Protein AF-A0ABD0RXR5-F1 (afdb_monomer)

Solvent-accessible surface area (backbone atoms only — not comparable to full-atom values): 8181 Å² total; per-residue (Å²): 114,99,84,71,76,82,79,81,81,79,78,85,78,82,71,80,80,74,80,82,68,85,83,72,80,73,86,73,72,81,65,56,74,66,66,69,58,51,72,80,63,33,71,62,70,72,47,70,26,48,67,46,76,76,80,60,73,46,78,40,26,44,27,31,57,94,66,75,22,88,47,79,78,81,54,70,34,78,79,40,55,54,85,63,57,37,78,45,88,87,46,44,18,77,82,81,64,46,51,68,52,97,85,71,57,62,72,43,66,41,92,86,79,51,51,35,32,35,71,85,72,61,125

Secondary structure (DSSP, 8-state):
-TT--PPPPPP------------PPP------HHHHHSPPPB--S-SHHHHSPP-SSSHHHHHSGGGT----S-PPPGGG--SS-B--TT---TTT-----TTS---EE-TTT--EE-GGG--

Sequence (123 aa):
PPWYQPPPPPPPVIRPKLATTPIIPRPVKPASNMSVLRRRRVRCKRCEACLRTECGDCNFCRDMKKFGGPGKLKQTCVLRQCLAPGLPLSAVCEICGEGNQDTGEELMECSNCAQITHPSCLK

Foldseek 3Di:
DVPDDDDDDDDDDPDDDDPDDPPDDDPDDPDPPLVVLADDFAAPCPDPLNPDDAPCPDPQNCQDVVSVHVVPVVDGHPSNDHPDTHDDQCDAAPQPRHGPDPPPQHWDADSPRRHIHGPVSPD

Nearest PDB structures (foldseek):
  4bbq-assembly1_A  TM=9.563E-01  e=7.265E-11  Homo sapiens
  6asb-assembly1_C  TM=9.240E-01  e=2.346E-11  Homo sapiens
  4bbq-assembly2_B  TM=8.640E-01  e=2.195E-11  Homo sapiens
  6asb-assembly4_L  TM=9.065E-01  e=2.507E-11  Homo sapiens
  4o64-assembly2_B  TM=8.947E-01  e=8.298E-11  Homo sapiens

pLDDT: mean 85.65, std 13.68, range [49.81, 98.62]

Radius of gyration: 23.28 Å; Cα contacts (8 Å, |Δi|>4): 137; chains: 1; bounding box: 39×57×62 Å

Organism: Cirrhinus mrigala (NCBI:txid683832)

Structure (mmCIF, N/CA/C/O backbone):
data_AF-A0ABD0RXR5-F1
#
_entry.id   AF-A0ABD0RXR5-F1
#
loop_
_atom_site.group_PDB
_atom_site.id
_atom_site.type_symbol
_atom_site.label_atom_id
_atom_site.label_alt_id
_atom_site.label_comp_id
_atom_site.label_asym_id
_atom_site.label_entity_id
_atom_site.label_seq_id
_atom_site.pdbx_PDB_ins_code
_atom_site.Cartn_x
_atom_site.Cartn_y
_atom_site.Cartn_z
_atom_site.occupancy
_atom_site.B_iso_or_equiv
_atom_site.auth_seq_id
_atom_site.auth_comp_id
_atom_site.auth_asym_id
_atom_site.auth_atom_id
_atom_site.pdbx_PDB_model_num
ATOM 1 N N . PRO A 1 1 ? 18.362 31.319 23.756 1.00 69.3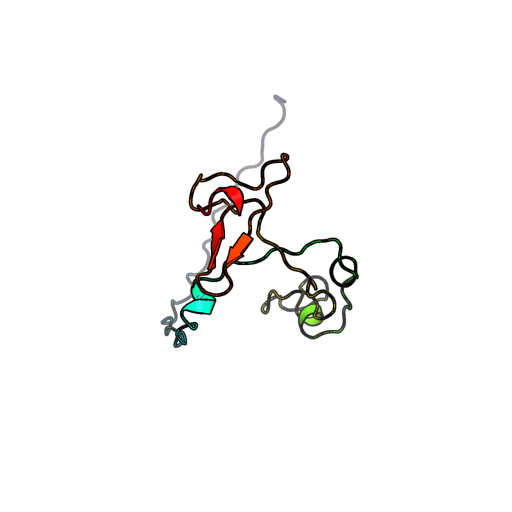1 1 PRO A N 1
ATOM 2 C CA . PRO A 1 1 ? 18.603 32.636 24.394 1.00 69.31 1 PRO A CA 1
ATOM 3 C C . PRO A 1 1 ? 19.298 32.455 25.749 1.00 69.31 1 PRO A C 1
ATOM 5 O O . PRO A 1 1 ? 19.046 31.432 26.378 1.00 69.31 1 PRO A O 1
ATOM 8 N N . PRO A 1 2 ? 20.134 33.399 26.209 1.00 72.19 2 PRO A N 1
ATOM 9 C CA . PRO A 1 2 ? 20.896 33.258 27.459 1.00 72.19 2 PRO A CA 1
ATOM 10 C C . PRO A 1 2 ? 20.024 33.204 28.729 1.00 72.19 2 PRO A C 1
ATOM 12 O O . PRO A 1 2 ? 20.518 32.870 29.796 1.00 72.19 2 PRO A O 1
ATOM 15 N N . TRP A 1 3 ? 18.724 33.488 28.612 1.00 82.88 3 TRP A N 1
ATOM 16 C CA . TRP A 1 3 ? 17.736 33.411 29.693 1.00 82.88 3 TRP A CA 1
ATOM 17 C C . TRP A 1 3 ? 17.035 32.050 29.817 1.00 82.88 3 TRP A C 1
ATOM 19 O O . TRP A 1 3 ? 16.248 31.849 30.738 1.00 82.88 3 TRP A O 1
ATOM 29 N N . TYR A 1 4 ? 17.270 31.116 28.892 1.00 81.94 4 TYR A N 1
ATOM 30 C CA . TYR A 1 4 ? 16.632 29.805 28.955 1.00 81.94 4 TYR A CA 1
ATOM 31 C C . TYR A 1 4 ? 17.491 28.835 29.765 1.00 81.94 4 TYR A C 1
ATOM 33 O O . TYR A 1 4 ? 18.506 28.340 29.274 1.00 81.94 4 TYR A O 1
ATOM 41 N N . GLN A 1 5 ? 17.060 28.546 30.991 1.00 82.62 5 GLN A N 1
ATOM 42 C CA . GLN A 1 5 ? 17.546 27.404 31.759 1.00 82.62 5 GLN A CA 1
ATOM 43 C C . GLN A 1 5 ? 16.502 26.281 31.687 1.00 82.62 5 GLN A C 1
ATOM 45 O O . GLN A 1 5 ? 15.381 26.466 32.167 1.00 82.62 5 GLN A O 1
ATOM 50 N N . PRO A 1 6 ? 16.822 25.130 31.069 1.00 83.06 6 PRO A N 1
ATOM 51 C CA . PRO A 1 6 ? 15.919 23.990 31.071 1.00 83.06 6 PRO A CA 1
ATOM 52 C C . PRO A 1 6 ? 15.762 23.428 32.495 1.00 83.06 6 PRO A C 1
ATOM 54 O O . PRO A 1 6 ? 16.724 23.441 33.269 1.00 83.06 6 PRO A O 1
ATOM 57 N N . PRO A 1 7 ? 14.569 22.922 32.854 1.00 83.88 7 PRO A N 1
ATOM 58 C CA . PRO A 1 7 ? 14.343 22.309 34.157 1.00 83.88 7 PRO A CA 1
ATOM 59 C C . PRO A 1 7 ? 15.189 21.035 34.329 1.00 83.88 7 PRO A C 1
ATOM 61 O O . PRO A 1 7 ? 15.503 20.364 33.339 1.00 83.88 7 PRO A O 1
ATOM 64 N N . PRO A 1 8 ? 15.548 20.676 35.576 1.00 84.06 8 PRO A N 1
ATOM 65 C CA . PRO A 1 8 ? 16.300 19.460 35.847 1.00 84.06 8 PRO A CA 1
ATOM 66 C C . PRO A 1 8 ? 15.503 18.216 35.417 1.00 84.06 8 PRO A C 1
ATOM 68 O O . PRO A 1 8 ? 14.272 18.201 35.524 1.00 84.06 8 PRO A O 1
ATOM 71 N N . PRO A 1 9 ? 16.183 17.163 34.930 1.00 81.94 9 PRO A N 1
ATOM 72 C CA . PRO A 1 9 ? 15.519 15.929 34.540 1.00 81.94 9 PRO A CA 1
ATOM 73 C C . PRO A 1 9 ? 14.832 15.278 35.753 1.00 81.94 9 PRO A C 1
ATOM 75 O O . PRO A 1 9 ? 15.361 15.340 36.867 1.00 81.94 9 PRO A O 1
ATOM 78 N N . PRO A 1 10 ? 13.666 14.636 35.560 1.00 82.94 10 PRO A N 1
ATOM 79 C CA . PRO A 1 10 ? 13.000 13.914 36.633 1.00 82.94 10 PRO A CA 1
ATOM 80 C C . PRO A 1 10 ? 13.861 12.736 37.124 1.00 82.94 10 PRO A C 1
ATOM 82 O O . PRO A 1 10 ? 14.640 12.173 36.345 1.00 82.94 10 PRO A O 1
ATOM 85 N N . PRO A 1 11 ? 13.715 12.329 38.398 1.00 82.75 1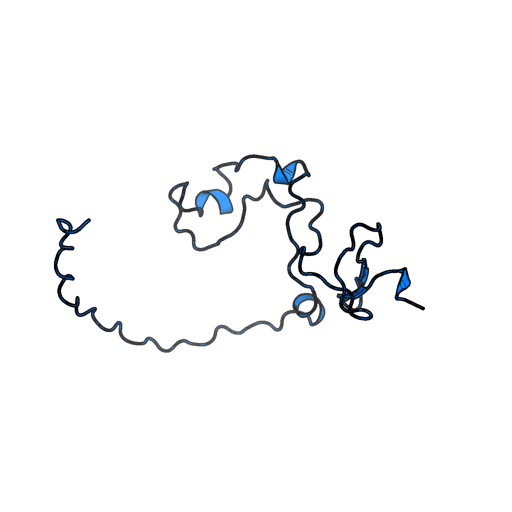1 PRO A N 1
ATOM 86 C CA . PRO A 1 11 ? 14.433 11.184 38.940 1.00 82.75 11 PRO A CA 1
ATOM 87 C C . PRO A 1 11 ? 14.092 9.900 38.165 1.00 82.75 11 PRO A C 1
ATOM 89 O O . PRO A 1 11 ? 12.968 9.750 37.671 1.00 82.75 11 PRO A O 1
ATOM 92 N N . PRO A 1 12 ? 15.036 8.947 38.061 1.00 77.56 12 PRO A N 1
ATOM 93 C CA . PRO A 1 12 ? 14.804 7.694 37.361 1.00 77.56 12 PRO A CA 1
ATOM 94 C C . PRO A 1 12 ? 13.701 6.900 38.065 1.00 77.56 12 PRO A C 1
ATOM 96 O O . PRO A 1 12 ? 13.842 6.464 39.206 1.00 77.56 12 PRO A O 1
ATOM 99 N N . VAL A 1 13 ? 12.587 6.696 37.365 1.00 77.56 13 VAL A N 1
ATOM 100 C CA . VAL A 1 13 ? 11.497 5.844 37.840 1.00 77.56 13 VAL A CA 1
ATOM 101 C C . VAL A 1 13 ? 11.979 4.395 37.788 1.00 77.56 13 VAL A C 1
ATOM 103 O O . VAL A 1 13 ? 12.195 3.843 36.705 1.00 77.56 13 VAL A O 1
ATOM 106 N N . ILE A 1 14 ? 12.169 3.767 38.950 1.00 72.69 14 ILE A N 1
ATOM 107 C CA . ILE A 1 14 ? 12.520 2.346 39.040 1.00 72.69 14 ILE A CA 1
ATOM 108 C C . ILE A 1 14 ? 11.289 1.547 38.609 1.00 72.69 14 ILE A C 1
ATOM 110 O O . ILE A 1 14 ? 10.353 1.330 39.376 1.00 72.69 14 ILE A O 1
ATOM 114 N N . ARG A 1 15 ? 11.264 1.147 37.337 1.00 76.94 15 ARG A N 1
ATOM 115 C CA . ARG A 1 15 ? 10.194 0.320 36.786 1.00 76.94 15 ARG A CA 1
ATOM 116 C C . ARG A 1 15 ? 10.330 -1.103 37.343 1.00 76.94 15 ARG A C 1
ATOM 118 O O . ARG A 1 15 ? 11.396 -1.698 37.174 1.00 76.94 15 ARG A O 1
ATOM 125 N N . PRO A 1 16 ? 9.282 -1.682 37.957 1.00 72.69 16 PRO A N 1
ATOM 126 C CA . PRO A 1 16 ? 9.308 -3.072 38.392 1.00 72.69 16 PRO A CA 1
ATOM 127 C C . PRO A 1 16 ? 9.649 -3.990 37.216 1.00 72.69 16 PRO A C 1
ATOM 129 O O . PRO A 1 16 ? 9.033 -3.907 36.148 1.00 72.69 16 PRO A O 1
ATOM 132 N N . LYS A 1 17 ? 10.650 -4.855 37.401 1.00 66.06 17 LYS A N 1
ATOM 133 C CA . LYS A 1 17 ? 11.009 -5.898 36.436 1.00 66.06 17 LYS A CA 1
ATOM 134 C C . LYS A 1 17 ? 9.832 -6.875 36.366 1.00 66.06 17 LYS A C 1
ATOM 136 O O . LYS A 1 17 ? 9.591 -7.608 37.320 1.00 66.06 17 LYS A O 1
ATOM 141 N N . LEU A 1 18 ? 9.079 -6.858 35.263 1.00 72.06 18 LEU A N 1
ATOM 142 C CA . LEU A 1 18 ? 8.088 -7.903 35.000 1.00 72.06 18 LEU A CA 1
ATOM 143 C C . LEU A 1 18 ? 8.823 -9.245 34.973 1.00 72.06 18 LEU A C 1
ATOM 145 O O . LEU A 1 18 ? 9.820 -9.384 34.262 1.00 72.06 18 LEU A O 1
ATOM 149 N N . ALA A 1 19 ? 8.335 -10.205 35.756 1.00 71.00 19 ALA A N 1
ATOM 150 C CA . ALA A 1 19 ? 8.833 -11.570 35.740 1.00 71.00 19 ALA A CA 1
ATOM 151 C C . ALA A 1 19 ? 8.790 -12.110 34.304 1.00 71.00 19 ALA A C 1
ATOM 153 O O . ALA A 1 19 ? 7.744 -12.086 33.650 1.00 71.00 19 ALA A O 1
ATOM 154 N N . THR A 1 20 ? 9.944 -12.558 33.812 1.00 66.25 20 THR A N 1
ATOM 155 C CA . THR A 1 20 ? 10.088 -13.200 32.507 1.00 66.25 20 THR A CA 1
ATOM 156 C C . THR A 1 20 ? 9.280 -14.489 32.514 1.00 66.25 20 THR A C 1
ATOM 158 O O . THR A 1 20 ? 9.716 -15.503 33.055 1.00 66.25 20 THR A O 1
ATOM 161 N N . THR A 1 21 ? 8.087 -14.460 31.927 1.00 73.38 21 THR A N 1
ATOM 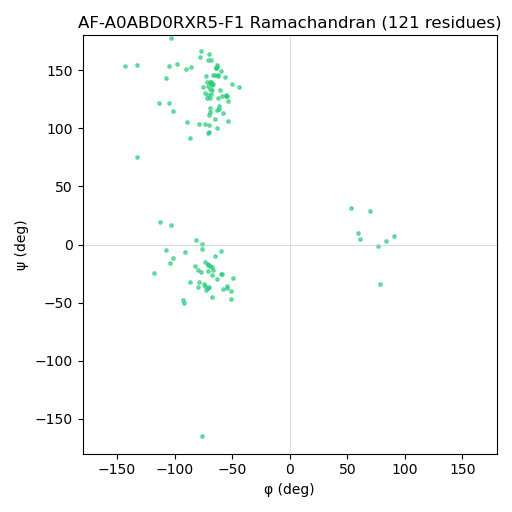162 C CA . THR A 1 21 ? 7.392 -15.691 31.569 1.00 73.38 21 THR A CA 1
ATOM 163 C C . THR A 1 21 ? 8.196 -16.391 30.468 1.00 73.38 21 THR A C 1
ATOM 165 O O . THR A 1 21 ? 8.711 -15.720 29.567 1.00 73.38 21 THR A O 1
ATOM 168 N N . PRO A 1 22 ? 8.354 -17.725 30.516 1.00 69.50 22 PRO A N 1
ATOM 169 C CA . PRO A 1 22 ? 9.025 -18.451 29.449 1.00 69.50 22 PRO A CA 1
ATOM 170 C C . PRO A 1 22 ? 8.233 -18.259 28.151 1.00 69.50 22 PRO A C 1
ATOM 172 O O . PRO A 1 22 ? 7.068 -18.647 28.044 1.00 69.50 22 PRO A O 1
ATOM 175 N N . ILE A 1 23 ? 8.864 -17.614 27.169 1.00 66.00 23 ILE A N 1
ATOM 176 C CA . ILE A 1 23 ? 8.309 -17.436 25.828 1.00 66.00 23 ILE A CA 1
ATOM 177 C C . ILE A 1 23 ? 8.349 -18.807 25.154 1.00 66.00 23 ILE A C 1
ATOM 179 O O . ILE A 1 23 ? 9.377 -19.210 24.618 1.00 66.00 23 ILE A O 1
ATOM 183 N N . ILE A 1 24 ? 7.235 -19.535 25.198 1.00 71.19 24 ILE A N 1
ATOM 184 C CA . ILE A 1 24 ? 7.053 -20.748 24.400 1.00 71.19 24 ILE A CA 1
ATOM 185 C C . ILE A 1 24 ? 6.946 -20.297 22.934 1.00 71.19 24 ILE A C 1
ATOM 187 O O . ILE A 1 24 ? 6.012 -19.556 22.602 1.00 71.19 24 ILE A O 1
ATOM 191 N N . PRO A 1 25 ? 7.872 -20.694 22.040 1.00 61.59 25 PRO A N 1
ATOM 192 C CA . PRO A 1 25 ? 7.773 -20.355 20.631 1.00 61.59 25 PRO A CA 1
ATOM 193 C C . PRO A 1 25 ? 6.494 -20.969 20.071 1.00 61.59 25 PRO A C 1
ATOM 195 O O . PRO A 1 25 ? 6.296 -22.184 20.100 1.00 61.59 25 PRO A O 1
ATOM 198 N N . ARG A 1 26 ? 5.595 -20.122 19.568 1.00 61.41 26 ARG A N 1
ATOM 199 C CA . ARG A 1 26 ? 4.423 -20.594 18.833 1.00 61.41 26 ARG A CA 1
ATOM 200 C C . ARG A 1 26 ? 4.926 -21.375 17.613 1.00 61.41 26 ARG A C 1
ATOM 202 O O . ARG A 1 26 ? 5.791 -20.841 16.919 1.00 61.41 26 ARG A O 1
ATOM 209 N N . PRO A 1 27 ? 4.393 -22.574 17.312 1.00 57.84 27 PRO A N 1
ATOM 210 C CA . PRO A 1 27 ? 4.754 -23.307 16.106 1.00 57.84 27 PRO A CA 1
ATOM 211 C C . PRO A 1 27 ? 4.550 -22.413 14.880 1.00 57.84 27 PRO A C 1
ATOM 213 O O . PRO A 1 27 ? 3.419 -22.092 14.499 1.00 57.84 27 PRO A O 1
ATOM 216 N N . VAL A 1 28 ? 5.656 -21.948 14.301 1.00 61.47 28 VAL A N 1
ATOM 217 C CA . VAL A 1 28 ? 5.645 -21.226 13.036 1.00 61.47 28 VAL A CA 1
ATOM 218 C C . VAL A 1 28 ? 5.378 -22.269 11.964 1.00 61.47 28 VAL A C 1
ATOM 220 O O . VAL A 1 28 ? 6.233 -23.084 11.635 1.00 61.47 28 VAL A O 1
ATOM 223 N N . LYS A 1 29 ? 4.142 -22.306 11.460 1.00 53.47 29 LYS A N 1
ATOM 224 C CA . LYS A 1 29 ? 3.845 -23.075 10.250 1.00 53.47 29 LYS A CA 1
ATOM 225 C C . LYS A 1 29 ? 4.822 -22.587 9.176 1.00 53.47 29 LYS A C 1
ATOM 227 O O . LYS A 1 29 ? 4.890 -21.366 8.996 1.00 53.47 29 LYS A O 1
ATOM 232 N N . PRO A 1 30 ? 5.575 -23.469 8.497 1.00 49.81 30 PRO A N 1
ATOM 233 C CA . PRO A 1 30 ? 6.427 -23.042 7.403 1.00 49.81 30 PRO A CA 1
ATOM 234 C C . PRO A 1 30 ? 5.522 -22.358 6.383 1.00 49.81 30 PRO A C 1
ATOM 236 O O . PRO A 1 30 ? 4.607 -22.962 5.821 1.00 49.81 30 PRO A O 1
ATOM 239 N N . ALA A 1 31 ? 5.714 -21.051 6.232 1.00 56.06 31 ALA A N 1
ATOM 240 C CA . ALA A 1 31 ? 5.122 -20.315 5.140 1.00 56.06 31 ALA A CA 1
ATOM 241 C C . ALA A 1 31 ? 5.581 -21.026 3.866 1.00 56.06 31 ALA A C 1
ATOM 243 O O . ALA A 1 31 ? 6.768 -21.315 3.724 1.00 56.06 31 ALA A O 1
ATOM 244 N N . SER A 1 32 ? 4.644 -21.373 2.980 1.00 59.91 32 SER A N 1
ATOM 245 C CA . SER A 1 32 ? 4.978 -21.969 1.684 1.00 59.91 32 SER A CA 1
ATOM 246 C C . SER A 1 32 ? 6.156 -21.202 1.070 1.00 59.91 32 SER A C 1
ATOM 248 O O . SER A 1 32 ? 6.161 -19.968 1.134 1.00 59.91 32 SER A O 1
ATOM 250 N N . ASN A 1 33 ? 7.160 -21.892 0.522 1.00 59.62 33 ASN A N 1
ATOM 251 C CA . ASN A 1 33 ? 8.397 -21.259 0.031 1.00 59.62 33 ASN A CA 1
ATOM 252 C C . ASN A 1 33 ? 8.128 -20.044 -0.886 1.00 59.62 33 ASN A C 1
ATOM 254 O O . ASN A 1 33 ? 8.875 -19.071 -0.874 1.00 59.62 33 ASN A O 1
ATOM 258 N N . MET A 1 34 ? 6.996 -20.042 -1.597 1.00 58.88 34 MET A N 1
ATOM 259 C CA . MET A 1 34 ? 6.526 -18.921 -2.418 1.00 58.88 34 MET A CA 1
ATOM 260 C C . MET A 1 34 ? 6.037 -17.699 -1.628 1.00 58.88 34 MET A C 1
ATOM 262 O O . MET A 1 34 ? 6.285 -16.564 -2.025 1.00 58.88 34 MET A O 1
ATOM 266 N N . SER A 1 35 ? 5.359 -17.896 -0.495 1.00 60.12 35 SER A N 1
ATOM 267 C CA . SER A 1 35 ? 4.905 -16.796 0.370 1.00 60.12 35 SER A CA 1
ATOM 268 C C . SER A 1 35 ? 6.040 -16.096 1.125 1.00 60.12 35 SER A C 1
ATOM 270 O O . SER A 1 35 ? 5.879 -14.939 1.500 1.00 60.12 35 SER A O 1
ATOM 272 N N . VAL A 1 36 ? 7.180 -16.770 1.320 1.00 58.62 36 VAL A N 1
ATOM 273 C CA . VAL A 1 36 ? 8.395 -16.168 1.902 1.00 58.62 36 VAL A CA 1
ATOM 274 C C . VAL A 1 36 ? 9.162 -15.355 0.857 1.00 58.62 36 VAL A C 1
ATOM 276 O O . VAL A 1 36 ? 9.679 -14.290 1.184 1.00 58.62 36 VAL A O 1
ATOM 279 N N . LEU A 1 37 ? 9.194 -15.822 -0.398 1.00 64.38 37 LEU A N 1
ATOM 280 C CA . LEU A 1 37 ? 9.840 -15.105 -1.503 1.00 64.38 37 LEU A CA 1
ATOM 281 C C . LEU A 1 37 ? 9.084 -13.833 -1.907 1.00 64.38 37 LEU A C 1
ATOM 283 O O . LEU A 1 37 ? 9.704 -12.831 -2.261 1.00 64.38 37 LEU A O 1
ATOM 287 N N . ARG A 1 38 ? 7.745 -13.853 -1.857 1.00 73.00 38 ARG A N 1
ATOM 288 C CA . ARG A 1 38 ? 6.938 -12.715 -2.312 1.00 73.00 38 ARG A CA 1
ATOM 289 C C . ARG A 1 38 ? 7.086 -11.517 -1.382 1.00 73.00 38 ARG A C 1
ATOM 291 O O . ARG A 1 38 ? 6.652 -11.513 -0.228 1.00 73.00 38 ARG A O 1
ATOM 298 N N . ARG A 1 39 ? 7.681 -10.459 -1.931 1.00 84.06 39 ARG A N 1
ATOM 299 C CA . ARG A 1 39 ? 7.929 -9.193 -1.243 1.00 84.06 39 ARG A CA 1
ATOM 300 C C . ARG A 1 39 ? 6.613 -8.510 -0.859 1.00 84.06 39 ARG A C 1
ATOM 302 O O . ARG A 1 39 ? 5.579 -8.663 -1.512 1.00 84.06 39 ARG A O 1
ATOM 309 N N . ARG A 1 40 ? 6.644 -7.719 0.220 1.00 89.06 40 ARG A N 1
ATOM 310 C CA . ARG A 1 40 ? 5.484 -6.913 0.630 1.00 89.06 40 ARG A CA 1
ATOM 311 C C . ARG A 1 40 ? 5.148 -5.897 -0.458 1.00 89.06 40 ARG A C 1
ATOM 313 O O . ARG A 1 40 ? 5.998 -5.095 -0.837 1.00 89.06 40 ARG A O 1
ATOM 320 N N . ARG A 1 41 ? 3.890 -5.902 -0.897 1.00 93.06 41 ARG A N 1
ATOM 321 C CA . ARG A 1 41 ? 3.359 -4.932 -1.858 1.00 93.06 41 ARG A CA 1
ATOM 322 C C . ARG A 1 41 ? 2.882 -3.662 -1.160 1.00 93.06 41 ARG A C 1
ATOM 324 O O . ARG A 1 41 ? 2.458 -3.694 -0.001 1.00 93.06 41 ARG A O 1
ATOM 331 N N . VAL A 1 42 ? 2.913 -2.548 -1.883 1.00 94.88 42 VAL A N 1
ATOM 332 C CA . VAL A 1 42 ? 2.403 -1.251 -1.425 1.00 94.88 42 VAL A CA 1
ATOM 333 C C . VAL A 1 42 ? 1.071 -0.924 -2.091 1.00 94.88 42 VAL A C 1
ATOM 335 O O . VAL A 1 42 ? 0.752 -1.382 -3.185 1.00 94.88 42 VAL A O 1
ATOM 338 N N . ARG A 1 43 ? 0.254 -0.120 -1.414 1.00 96.88 43 ARG A N 1
ATOM 339 C CA . ARG A 1 43 ? -1.037 0.327 -1.949 1.00 96.88 43 ARG A CA 1
ATOM 340 C C . ARG A 1 43 ? -0.813 1.298 -3.108 1.00 96.88 43 ARG A C 1
ATOM 342 O O . ARG A 1 43 ? 0.007 2.200 -2.973 1.00 96.88 43 ARG A O 1
ATOM 349 N N . CYS A 1 44 ? -1.608 1.196 -4.174 1.00 96.25 44 CYS A N 1
ATOM 350 C CA . CYS A 1 44 ? -1.496 2.105 -5.324 1.00 96.25 44 CYS A CA 1
ATOM 351 C C . CYS A 1 44 ? -1.967 3.536 -5.041 1.00 96.25 44 CYS A C 1
ATOM 353 O O . CYS A 1 44 ? -1.678 4.436 -5.819 1.00 96.25 44 CYS A O 1
ATOM 355 N N . LYS A 1 45 ? -2.730 3.752 -3.959 1.00 95.94 45 LYS A N 1
ATOM 356 C CA . LYS A 1 45 ? -3.297 5.054 -3.553 1.00 95.94 45 LYS A CA 1
ATOM 357 C C . LYS A 1 45 ? -4.261 5.710 -4.561 1.00 95.94 45 LYS A C 1
ATOM 359 O O . LYS A 1 45 ? -4.722 6.808 -4.290 1.00 95.94 45 LYS A O 1
ATOM 364 N N . ARG A 1 46 ? -4.602 5.042 -5.670 1.00 97.06 46 ARG A N 1
ATOM 365 C CA . ARG A 1 46 ? -5.466 5.585 -6.738 1.00 97.06 46 ARG A CA 1
ATOM 366 C C . ARG A 1 46 ? -6.771 4.811 -6.951 1.00 97.06 46 ARG A C 1
ATOM 368 O O . ARG A 1 46 ? -7.732 5.383 -7.442 1.00 97.06 46 ARG A O 1
ATOM 375 N N . CYS A 1 47 ? -6.831 3.527 -6.585 1.00 98.12 47 CYS A N 1
ATOM 376 C CA . CYS A 1 47 ? -8.057 2.733 -6.737 1.00 98.12 47 CYS A CA 1
ATOM 377 C C . CYS A 1 47 ? -9.157 3.155 -5.748 1.00 98.12 47 CYS A C 1
ATOM 379 O O . CYS A 1 47 ? -8.854 3.682 -4.675 1.00 98.12 47 CYS A O 1
ATOM 381 N N . GLU A 1 48 ? -10.417 2.835 -6.062 1.00 98.19 48 GLU A N 1
ATOM 382 C CA . GLU A 1 48 ? -11.589 3.182 -5.241 1.00 98.19 48 GLU A CA 1
ATOM 383 C C . GLU A 1 48 ? -11.415 2.776 -3.768 1.00 98.19 48 GLU A C 1
ATOM 385 O O . GLU A 1 48 ? -11.583 3.590 -2.861 1.00 98.19 48 GLU A O 1
ATOM 390 N N . ALA A 1 49 ? -10.961 1.547 -3.506 1.00 98.25 49 ALA A N 1
ATOM 391 C CA . ALA A 1 49 ? -10.712 1.074 -2.146 1.00 98.25 49 ALA A CA 1
ATOM 392 C C . ALA A 1 49 ? -9.608 1.866 -1.412 1.00 98.25 49 ALA A C 1
ATOM 394 O O . ALA A 1 49 ? -9.622 1.987 -0.186 1.00 98.25 49 ALA A O 1
ATOM 395 N N . CYS A 1 50 ? -8.622 2.419 -2.129 1.00 98.19 50 CYS A N 1
ATOM 396 C CA . CYS A 1 50 ? -7.624 3.295 -1.514 1.00 98.19 50 CYS A CA 1
ATOM 397 C C . CYS A 1 50 ? -8.172 4.667 -1.144 1.00 98.19 50 CYS A C 1
ATOM 399 O O . CYS A 1 50 ? -7.817 5.174 -0.074 1.00 98.19 50 CYS A O 1
ATOM 401 N N . LEU A 1 51 ? -9.025 5.216 -2.004 1.00 98.12 51 LEU A N 1
ATOM 402 C CA . LEU A 1 51 ? -9.630 6.531 -1.834 1.00 98.12 51 LEU A CA 1
ATOM 403 C C . LEU A 1 51 ? -10.778 6.524 -0.815 1.00 98.12 51 LEU A C 1
ATOM 405 O O . LEU A 1 51 ? -11.042 7.552 -0.199 1.00 98.12 51 LEU A O 1
ATOM 409 N N . ARG A 1 52 ? -11.417 5.371 -0.574 1.00 97.94 52 ARG A N 1
ATOM 410 C CA . ARG A 1 52 ? -12.444 5.229 0.467 1.00 97.94 52 ARG A CA 1
ATOM 411 C C . ARG A 1 52 ? -11.928 5.624 1.846 1.00 97.94 52 ARG A C 1
ATOM 413 O O . ARG A 1 52 ? -10.793 5.315 2.227 1.00 97.94 52 ARG A O 1
ATOM 420 N N . THR A 1 53 ? -12.816 6.225 2.626 1.00 98.12 53 THR A N 1
ATOM 421 C CA . THR A 1 53 ? -12.658 6.393 4.068 1.00 98.12 53 THR A CA 1
ATOM 422 C C . THR A 1 53 ? -12.793 5.045 4.776 1.00 98.12 53 THR A C 1
ATOM 424 O O . THR A 1 53 ? -13.202 4.028 4.210 1.00 98.12 53 THR A O 1
ATOM 427 N N . GLU A 1 54 ? -12.354 4.985 6.027 1.00 98.38 54 GLU A N 1
ATOM 428 C CA . GLU A 1 54 ? -12.541 3.780 6.829 1.00 98.38 54 GLU A CA 1
ATOM 429 C C . GLU A 1 54 ? -13.988 3.681 7.294 1.00 98.38 54 GLU A C 1
ATOM 431 O O . GLU A 1 54 ? -14.550 4.670 7.744 1.00 98.38 54 GLU A O 1
ATOM 436 N N . CYS A 1 55 ? -14.573 2.485 7.200 1.00 98.12 55 CYS A N 1
ATOM 437 C CA . CYS A 1 55 ? -16.001 2.296 7.458 1.00 98.12 55 CYS A CA 1
ATOM 438 C C . CYS A 1 55 ? -16.408 2.433 8.930 1.00 98.12 55 CYS A C 1
ATOM 440 O O . CYS A 1 55 ? -17.590 2.551 9.201 1.00 98.12 55 CYS A O 1
ATOM 442 N N . GLY A 1 56 ? -15.468 2.355 9.877 1.00 98.00 56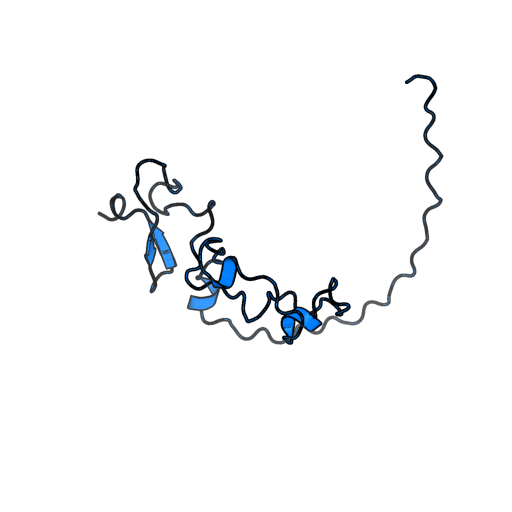 GLY A N 1
ATOM 443 C CA . GLY A 1 56 ? -15.757 2.404 11.316 1.00 98.00 56 GLY A CA 1
ATOM 444 C C . GLY A 1 56 ? -16.282 1.090 11.909 1.00 98.00 56 GLY A C 1
ATOM 445 O O . GLY A 1 56 ? -15.882 0.733 13.011 1.00 98.00 56 GLY A O 1
ATOM 446 N N . ASP A 1 57 ? -17.055 0.303 11.155 1.00 98.12 57 ASP A N 1
ATOM 447 C CA . ASP A 1 57 ? -17.826 -0.811 11.734 1.00 98.12 57 ASP A CA 1
ATOM 448 C C . ASP A 1 57 ? -17.272 -2.219 11.490 1.00 98.12 57 ASP A C 1
ATOM 450 O O . ASP A 1 57 ? -17.647 -3.165 12.188 1.00 98.12 57 ASP A O 1
ATOM 454 N N . CYS A 1 58 ? -16.358 -2.401 10.532 1.00 98.50 58 CYS A N 1
ATOM 455 C CA . CYS A 1 58 ? -15.768 -3.721 10.295 1.00 98.50 58 CYS A CA 1
ATOM 456 C C . CYS A 1 58 ? -14.856 -4.165 11.453 1.00 98.50 58 CYS A C 1
ATOM 458 O O . CYS A 1 58 ? -14.310 -3.331 12.175 1.00 98.50 58 CYS A O 1
ATOM 460 N N . ASN A 1 59 ? -14.602 -5.476 11.578 1.00 98.50 59 ASN A N 1
ATOM 461 C CA . ASN A 1 59 ? -13.747 -6.046 12.633 1.00 98.50 59 ASN A CA 1
ATOM 462 C C . ASN A 1 59 ? -12.371 -5.355 12.738 1.00 98.50 59 ASN A C 1
ATOM 464 O O . ASN A 1 59 ? -11.883 -5.081 13.830 1.00 98.50 59 ASN A O 1
ATOM 468 N N . PHE A 1 60 ? -11.758 -5.014 11.59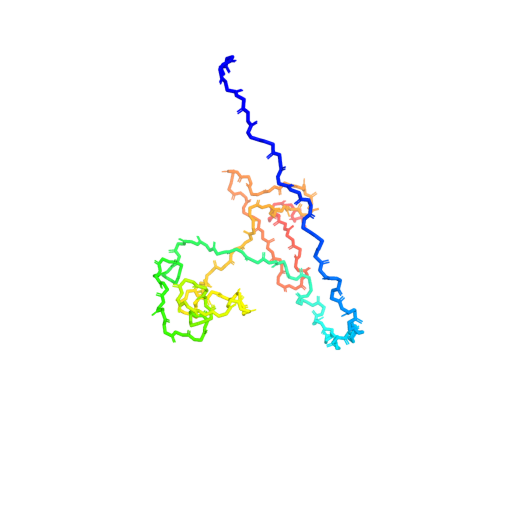9 1.00 98.62 60 PHE A N 1
ATOM 469 C CA . PHE A 1 60 ? -10.472 -4.316 11.586 1.00 98.62 60 PHE A CA 1
ATOM 470 C C . PHE A 1 60 ? -10.583 -2.846 11.989 1.00 98.62 60 PHE A C 1
ATOM 472 O O . PHE A 1 60 ? -9.685 -2.357 12.660 1.00 98.62 60 PHE A O 1
ATOM 479 N N . CYS A 1 61 ? -11.667 -2.150 11.632 1.00 98.62 61 CYS A N 1
ATOM 480 C CA . CYS A 1 61 ? -11.907 -0.781 12.096 1.00 98.62 61 CYS A CA 1
ATOM 481 C C . CYS A 1 61 ? -12.175 -0.752 13.600 1.00 98.62 61 CYS A C 1
ATOM 483 O O . CYS A 1 61 ? -11.535 0.025 14.298 1.00 98.62 61 CYS A O 1
ATOM 485 N N . ARG A 1 62 ? -13.017 -1.654 14.110 1.00 98.62 62 ARG A N 1
ATOM 486 C CA . ARG A 1 62 ? -13.293 -1.783 15.547 1.00 98.62 62 ARG A CA 1
ATOM 487 C C . ARG A 1 62 ? -12.045 -2.088 16.382 1.00 98.62 62 ARG A C 1
ATOM 489 O O . ARG A 1 62 ? -12.014 -1.738 17.553 1.00 98.62 62 ARG A O 1
ATOM 496 N N . ASP A 1 63 ? -11.003 -2.695 15.804 1.00 98.62 63 ASP A N 1
ATOM 497 C CA . ASP A 1 63 ? -9.704 -2.876 16.473 1.00 98.62 63 ASP A CA 1
ATOM 498 C C . ASP A 1 63 ? -8.823 -1.613 16.462 1.00 98.62 63 ASP A C 1
ATOM 500 O O . ASP A 1 63 ? -7.947 -1.479 17.313 1.00 98.62 63 ASP A O 1
ATOM 504 N N . MET A 1 64 ? -9.016 -0.659 15.549 1.00 98.44 64 MET A N 1
ATOM 505 C CA . MET A 1 64 ? -8.140 0.516 15.464 1.00 98.44 64 MET A CA 1
ATOM 506 C C . MET A 1 64 ? -8.282 1.427 16.688 1.00 98.44 64 MET A C 1
ATOM 508 O O . MET A 1 64 ? -9.384 1.794 17.088 1.00 98.44 64 MET A O 1
ATOM 512 N N . LYS A 1 65 ? -7.144 1.911 17.204 1.00 98.31 65 LYS A N 1
ATOM 513 C CA . LYS A 1 65 ? -7.091 2.803 18.379 1.00 98.31 65 LYS A CA 1
ATOM 514 C C . LYS A 1 65 ? -7.958 4.056 18.249 1.00 98.31 65 LYS A C 1
ATOM 516 O O . LYS A 1 65 ? -8.574 4.474 19.218 1.00 98.31 65 LYS A O 1
ATOM 521 N N . LYS A 1 66 ? -8.031 4.649 17.054 1.00 98.00 66 LYS A N 1
ATOM 522 C CA . LYS A 1 66 ? -8.840 5.857 16.814 1.00 98.00 66 LYS A CA 1
ATOM 523 C C . LYS A 1 66 ? -10.353 5.620 16.874 1.00 98.00 66 LYS A C 1
ATOM 525 O O . LYS A 1 66 ? -11.094 6.577 17.028 1.00 98.00 66 LYS A O 1
ATOM 530 N N . PHE A 1 67 ? -10.789 4.365 16.756 1.00 98.19 67 PHE A N 1
ATOM 531 C CA . PHE A 1 67 ? -12.178 3.946 16.943 1.00 98.19 67 PHE A CA 1
ATOM 532 C C . PHE A 1 67 ? -12.381 3.262 18.311 1.00 98.19 67 PHE A C 1
ATOM 534 O O . PHE A 1 67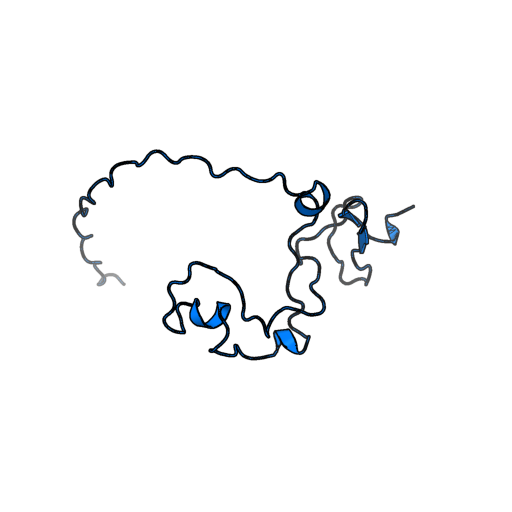 ? -13.365 2.561 18.510 1.00 98.19 67 PHE A O 1
ATOM 541 N N . GLY A 1 68 ? -11.445 3.440 19.255 1.00 98.12 68 GLY A N 1
ATOM 542 C CA . GLY A 1 68 ? -11.532 2.898 20.618 1.00 98.12 68 GLY A CA 1
ATOM 543 C C . GLY A 1 68 ? -11.075 1.443 20.780 1.00 98.12 68 GLY A C 1
ATOM 544 O O . GLY A 1 68 ? -11.155 0.898 21.878 1.00 98.12 68 GLY A O 1
ATOM 545 N N . GLY A 1 69 ? -10.577 0.807 19.717 1.00 98.06 69 GLY A N 1
ATOM 546 C CA . GLY A 1 69 ? -10.132 -0.585 19.749 1.00 98.06 69 GLY A CA 1
ATOM 547 C C . GLY A 1 69 ? -8.758 -0.816 20.399 1.00 98.06 69 GLY A C 1
ATOM 548 O O . GLY A 1 69 ? -7.967 0.119 20.571 1.00 98.06 69 GLY A O 1
ATOM 549 N N . PRO A 1 70 ? -8.412 -2.079 20.720 1.00 98.25 70 PRO A N 1
ATOM 550 C CA . PRO A 1 70 ? -7.153 -2.423 21.387 1.00 98.25 70 PRO A CA 1
ATOM 551 C C . PRO A 1 70 ? -5.906 -2.324 20.485 1.00 98.25 70 PRO A C 1
ATOM 553 O O . PRO A 1 70 ? -4.781 -2.308 20.990 1.00 98.25 70 PRO A O 1
ATOM 556 N N . GLY A 1 71 ? -6.061 -2.250 19.161 1.00 97.81 71 GLY A N 1
ATOM 557 C CA . GLY A 1 71 ? -4.979 -2.075 18.189 1.00 97.81 71 GLY A CA 1
ATOM 558 C C . GLY A 1 71 ? -4.061 -3.288 18.046 1.00 97.81 71 GLY A C 1
ATOM 559 O O . GLY A 1 71 ? -2.867 -3.122 17.766 1.00 97.81 71 GLY A O 1
ATOM 560 N N . LYS A 1 72 ? -4.586 -4.495 18.286 1.00 98.19 72 LYS A N 1
ATOM 561 C CA . LYS A 1 72 ? -3.804 -5.740 18.294 1.00 98.19 72 LYS A CA 1
ATOM 562 C C . LYS A 1 72 ? -3.678 -6.352 16.902 1.00 98.19 72 LYS A C 1
ATOM 564 O O . LYS A 1 72 ? -2.648 -6.953 16.608 1.00 98.19 72 LYS A O 1
ATOM 569 N N . LEU A 1 73 ? -4.684 -6.184 16.043 1.00 97.25 73 LEU A N 1
ATOM 570 C CA . LEU A 1 73 ? -4.724 -6.805 14.716 1.00 97.25 73 LEU A CA 1
ATOM 571 C C . LEU A 1 73 ? -3.846 -6.062 13.705 1.00 97.25 73 LEU A C 1
ATOM 573 O O . LEU A 1 73 ? -3.277 -6.689 12.809 1.00 97.25 73 LEU A O 1
ATOM 577 N N . LYS A 1 74 ? -3.714 -4.734 13.850 1.00 96.25 74 LYS A N 1
ATOM 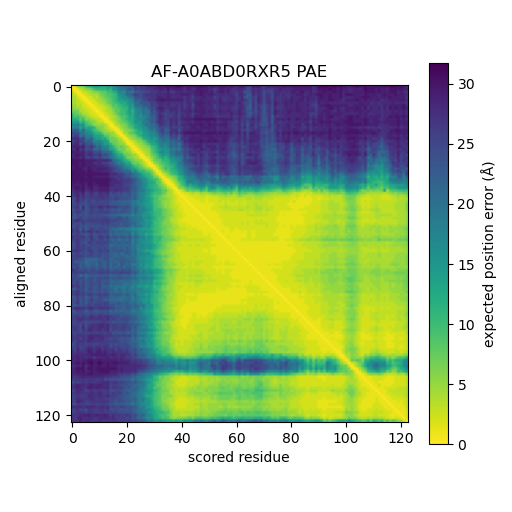578 C CA . LYS A 1 74 ? -2.896 -3.873 12.967 1.00 96.25 74 LYS A CA 1
ATOM 579 C C . LYS A 1 74 ? -3.234 -4.042 11.475 1.00 96.25 74 LYS A C 1
ATOM 581 O O . LYS A 1 74 ? -2.362 -3.909 10.619 1.00 96.25 74 LYS A O 1
ATOM 586 N N . GLN A 1 75 ? -4.492 -4.346 11.166 1.00 97.38 75 GLN A N 1
ATOM 587 C CA . GLN A 1 75 ? -4.985 -4.485 9.797 1.00 97.38 75 GLN A CA 1
ATOM 588 C C . GLN A 1 75 ? -5.676 -3.204 9.330 1.00 97.38 75 GLN A C 1
ATOM 590 O O . GLN A 1 75 ? -6.174 -2.414 10.131 1.00 97.38 75 GLN A O 1
ATOM 595 N N . THR A 1 76 ? -5.708 -2.996 8.014 1.00 96.94 76 THR A N 1
ATOM 596 C CA . THR A 1 76 ? -6.508 -1.923 7.410 1.00 96.94 76 THR A CA 1
ATOM 597 C C . THR A 1 76 ? -7.984 -2.326 7.339 1.00 96.94 76 THR A C 1
ATOM 599 O O . THR A 1 76 ? -8.312 -3.507 7.411 1.00 96.94 76 THR A O 1
ATOM 602 N N . CYS A 1 77 ? -8.878 -1.348 7.182 1.00 98.50 77 CYS A N 1
ATOM 603 C CA . CYS A 1 77 ? -10.303 -1.584 6.944 1.00 98.50 77 CYS A CA 1
ATOM 604 C C . CYS A 1 77 ? -10.515 -2.587 5.794 1.00 98.50 77 CYS A C 1
ATOM 606 O O . CYS A 1 77 ? -9.865 -2.472 4.753 1.00 98.50 77 CYS A O 1
ATOM 608 N N . VAL A 1 78 ? -11.462 -3.522 5.949 1.00 98.12 78 VAL A N 1
ATOM 609 C CA . VAL A 1 78 ? -11.784 -4.528 4.914 1.00 98.12 78 VAL A CA 1
ATOM 610 C C . VAL A 1 78 ? -12.189 -3.880 3.587 1.00 98.12 78 VAL A C 1
ATOM 612 O O . VAL A 1 78 ? -11.737 -4.306 2.532 1.00 98.12 78 VAL A O 1
ATOM 615 N N . LEU A 1 79 ? -12.942 -2.775 3.637 1.00 98.06 79 LEU A N 1
ATOM 616 C CA . LEU A 1 79 ? -13.380 -2.030 2.449 1.00 98.06 79 LEU A CA 1
ATOM 617 C C . LEU A 1 79 ? -12.269 -1.180 1.820 1.00 98.06 79 LEU A C 1
ATOM 619 O O . LEU A 1 79 ? -12.490 -0.533 0.798 1.00 98.06 79 LEU A O 1
ATOM 623 N N . ARG A 1 80 ? -11.086 -1.155 2.444 1.00 98.19 80 ARG A N 1
ATOM 624 C CA . ARG A 1 80 ? -9.909 -0.417 1.985 1.00 98.19 80 ARG A CA 1
ATOM 625 C C . ARG A 1 80 ? -8.771 -1.335 1.548 1.00 98.19 80 ARG A C 1
ATOM 627 O O . ARG A 1 80 ? -7.624 -0.889 1.498 1.00 98.19 80 ARG A O 1
ATOM 634 N N . GLN A 1 81 ? -9.038 -2.603 1.250 1.00 97.62 81 GLN A N 1
ATOM 635 C CA . GLN A 1 81 ? -8.035 -3.481 0.647 1.00 97.62 81 GLN A CA 1
ATOM 636 C C . GLN A 1 81 ? -7.758 -3.040 -0.796 1.00 97.62 81 GLN A C 1
ATOM 638 O O . GLN A 1 81 ? -8.673 -2.840 -1.585 1.00 97.62 81 GLN A O 1
ATOM 643 N N . CYS A 1 82 ? -6.487 -2.804 -1.123 1.00 97.94 82 CYS A N 1
ATOM 644 C CA . CYS A 1 82 ? -6.096 -2.251 -2.418 1.00 97.94 82 CYS A CA 1
ATOM 645 C C . CYS A 1 82 ? -6.364 -3.247 -3.554 1.00 97.94 82 CYS A C 1
ATOM 647 O O . CYS A 1 82 ? -5.941 -4.393 -3.453 1.00 97.94 82 CYS A O 1
ATOM 649 N N . LEU A 1 83 ? -6.986 -2.782 -4.643 1.00 97.06 83 LEU A N 1
ATOM 650 C CA . LEU A 1 83 ? -7.331 -3.617 -5.802 1.00 97.06 83 LEU A CA 1
ATOM 651 C C . LEU A 1 83 ? -6.113 -3.979 -6.667 1.00 97.06 83 LEU A C 1
ATOM 653 O O . LEU A 1 83 ? -6.043 -5.074 -7.206 1.00 97.06 83 LEU A O 1
ATOM 657 N N . ALA A 1 84 ? -5.140 -3.070 -6.767 1.00 95.62 84 ALA A N 1
ATOM 658 C CA . ALA A 1 84 ? -3.920 -3.261 -7.554 1.00 95.62 84 ALA A CA 1
ATOM 659 C C . ALA A 1 84 ? -2.681 -2.862 -6.731 1.00 95.62 84 ALA A C 1
ATOM 661 O O . ALA A 1 84 ? -2.179 -1.748 -6.873 1.00 95.62 84 ALA A O 1
ATOM 662 N N . PRO A 1 85 ? -2.239 -3.683 -5.763 1.00 95.31 85 PRO A N 1
ATOM 663 C CA . PRO A 1 85 ? -1.055 -3.380 -4.968 1.00 95.31 85 PRO A CA 1
ATOM 664 C C . PRO A 1 85 ? 0.228 -3.582 -5.798 1.00 95.31 85 PRO A C 1
ATOM 666 O O . PRO A 1 85 ? 0.412 -4.625 -6.420 1.00 95.31 85 PRO A O 1
ATOM 669 N N . GLY A 1 86 ? 1.114 -2.586 -5.791 1.00 92.88 86 GLY A N 1
ATOM 670 C CA . GLY A 1 86 ? 2.324 -2.544 -6.620 1.00 92.88 86 GLY A CA 1
ATOM 671 C C . GLY A 1 86 ? 3.611 -2.869 -5.862 1.00 92.88 86 GLY A C 1
ATOM 672 O O . GLY A 1 86 ? 3.604 -3.076 -4.641 1.00 92.88 86 GLY A O 1
ATOM 673 N N . LEU A 1 87 ? 4.725 -2.893 -6.594 1.00 92.31 87 LEU A N 1
ATOM 674 C CA . LEU A 1 87 ? 6.067 -2.964 -6.016 1.00 92.31 87 LEU A CA 1
ATOM 675 C C . LEU A 1 87 ? 6.373 -1.692 -5.197 1.00 92.31 87 LEU A C 1
ATOM 677 O O . LEU A 1 87 ? 5.888 -0.609 -5.535 1.00 92.31 87 LEU A O 1
ATOM 681 N N . PRO A 1 88 ? 7.132 -1.790 -4.088 1.00 91.56 88 PRO A N 1
ATOM 682 C CA . PRO A 1 88 ? 7.598 -0.608 -3.367 1.00 91.56 88 PRO A CA 1
ATOM 683 C C . PRO A 1 88 ? 8.530 0.235 -4.250 1.00 91.56 88 PRO A C 1
ATOM 685 O O . PRO A 1 88 ? 9.220 -0.311 -5.102 1.00 91.56 88 PRO A O 1
ATOM 688 N N . LEU A 1 89 ? 8.626 1.545 -3.989 1.00 89.19 89 LEU A N 1
ATOM 689 C CA . LEU A 1 89 ? 9.559 2.434 -4.709 1.00 89.19 89 LEU A CA 1
ATOM 690 C C . LEU A 1 89 ? 11.027 2.005 -4.563 1.00 89.19 89 LEU A C 1
ATOM 692 O O . LEU A 1 89 ? 11.844 2.314 -5.414 1.00 89.19 89 LEU A O 1
ATOM 696 N N . SER A 1 90 ? 11.358 1.290 -3.486 1.00 91.50 90 SER A N 1
ATOM 697 C CA . SER A 1 90 ? 12.689 0.731 -3.248 1.00 91.50 90 SER A CA 1
ATOM 698 C C . SER A 1 90 ? 12.941 -0.592 -3.983 1.00 91.50 90 SER A C 1
ATOM 700 O O . SER A 1 90 ? 13.934 -1.257 -3.700 1.00 91.50 90 SER A O 1
ATOM 702 N N . ALA A 1 91 ? 12.006 -1.066 -4.811 1.00 92.44 91 ALA A N 1
ATOM 703 C CA . ALA A 1 91 ? 12.249 -2.226 -5.655 1.00 92.44 91 ALA A CA 1
ATOM 704 C C . ALA A 1 91 ? 13.285 -1.870 -6.725 1.00 92.44 91 ALA A C 1
ATOM 706 O O . ALA A 1 91 ? 13.255 -0.777 -7.284 1.00 92.44 91 ALA A O 1
ATOM 707 N N . VAL A 1 92 ? 14.179 -2.815 -6.995 1.00 92.69 92 VAL A N 1
ATOM 708 C CA . VAL A 1 92 ? 15.260 -2.687 -7.971 1.00 92.69 92 VAL A CA 1
ATOM 709 C C . VAL A 1 92 ? 15.303 -3.934 -8.841 1.00 92.69 92 VAL A C 1
ATOM 711 O O . VAL A 1 92 ? 14.866 -5.005 -8.408 1.00 92.69 92 VAL A O 1
ATOM 714 N N . CYS A 1 93 ? 15.819 -3.786 -10.054 1.00 93.38 93 CYS A N 1
ATOM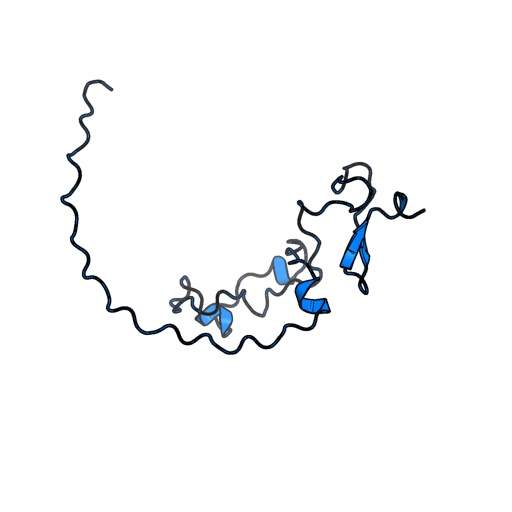 715 C CA . CYS A 1 93 ? 16.101 -4.880 -10.969 1.00 93.38 93 CYS A CA 1
ATOM 716 C C . CYS A 1 93 ? 17.275 -5.724 -10.456 1.00 93.38 93 CYS A C 1
ATOM 718 O O . CYS A 1 93 ? 18.312 -5.184 -10.081 1.00 93.38 93 CYS A O 1
ATOM 720 N N . GLU A 1 94 ? 17.143 -7.052 -10.475 1.00 92.38 94 GLU A N 1
ATOM 721 C CA . GLU A 1 94 ? 18.210 -7.972 -10.052 1.00 92.38 94 GLU A CA 1
ATOM 722 C C . GLU A 1 94 ? 19.428 -7.970 -10.988 1.00 92.38 94 GLU A C 1
ATOM 724 O O . GLU A 1 94 ? 20.504 -8.397 -10.582 1.00 92.38 94 GLU A O 1
ATOM 729 N N . ILE A 1 95 ? 19.276 -7.490 -12.227 1.00 93.12 95 ILE A N 1
ATOM 730 C CA . ILE A 1 95 ? 20.329 -7.544 -13.249 1.00 93.12 95 ILE A CA 1
ATOM 731 C C . ILE A 1 95 ? 21.184 -6.276 -13.229 1.00 93.12 95 ILE A C 1
ATOM 733 O O . ILE A 1 95 ? 22.408 -6.363 -13.186 1.00 93.12 95 ILE A O 1
ATOM 737 N N . CYS A 1 96 ? 20.556 -5.099 -13.258 1.00 93.38 96 CYS A N 1
ATOM 738 C CA . CYS A 1 96 ? 21.271 -3.820 -13.300 1.00 93.38 96 CYS A CA 1
ATOM 739 C C . CYS A 1 96 ? 21.332 -3.100 -11.945 1.00 93.38 96 CYS A C 1
ATOM 741 O O . CYS A 1 96 ? 22.087 -2.145 -11.813 1.00 93.38 96 CYS A O 1
ATOM 743 N N . GLY A 1 97 ? 20.563 -3.534 -10.939 1.00 92.12 97 GLY A N 1
ATOM 744 C CA . GLY A 1 97 ? 20.516 -2.894 -9.619 1.00 92.12 97 GLY A CA 1
ATOM 745 C C . GLY A 1 97 ?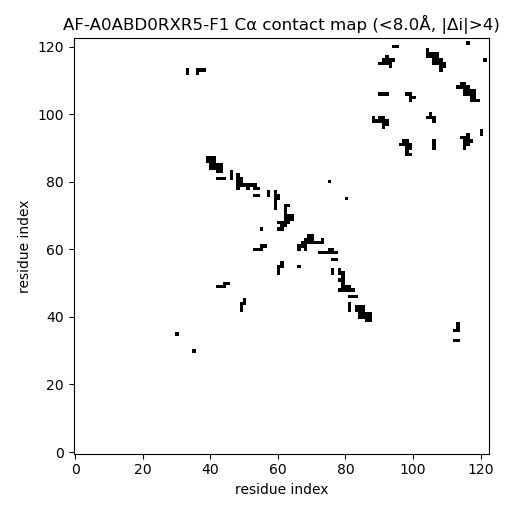 19.711 -1.591 -9.563 1.00 92.12 97 GLY A C 1
ATOM 746 O O . GLY A 1 97 ? 19.562 -1.018 -8.485 1.00 92.12 97 GLY A O 1
ATOM 747 N N . GLU A 1 98 ? 19.156 -1.143 -10.689 1.00 90.69 98 GLU A N 1
ATOM 748 C CA . GLU A 1 98 ? 18.442 0.128 -10.801 1.00 90.69 98 GLU A CA 1
ATOM 749 C C . GLU A 1 98 ? 16.943 -0.017 -10.507 1.00 90.69 98 GLU A C 1
ATOM 751 O O . GLU A 1 98 ? 16.331 -1.068 -10.725 1.00 90.69 98 GLU A O 1
ATOM 756 N N . GLY A 1 99 ? 16.343 1.061 -9.999 1.00 88.56 99 GLY A N 1
ATOM 757 C CA . GLY A 1 99 ? 14.902 1.156 -9.765 1.00 88.56 99 GLY A CA 1
ATOM 758 C C . GLY A 1 99 ? 14.096 1.388 -11.048 1.00 88.56 99 GLY A C 1
ATOM 759 O O . GLY A 1 99 ? 14.581 1.227 -12.167 1.00 88.56 99 GLY A O 1
ATOM 760 N N . ASN A 1 100 ? 12.840 1.802 -10.884 1.00 79.69 100 ASN A N 1
ATOM 761 C CA . ASN A 1 100 ? 12.048 2.312 -12.001 1.00 79.69 100 ASN A CA 1
ATOM 762 C C . ASN A 1 100 ? 12.622 3.682 -12.411 1.00 79.69 100 ASN A C 1
ATOM 764 O O . ASN A 1 100 ? 12.440 4.660 -11.684 1.00 79.69 100 ASN A O 1
ATOM 768 N N . GLN A 1 101 ? 13.386 3.732 -13.504 1.00 67.00 101 GLN A N 1
ATOM 769 C CA . GLN A 1 101 ? 13.897 4.988 -14.051 1.00 67.00 101 GLN A CA 1
ATOM 770 C C . GLN A 1 101 ? 12.731 5.747 -14.709 1.00 67.00 101 GLN A C 1
ATOM 772 O O . GLN A 1 101 ? 11.850 5.138 -15.312 1.00 67.00 101 GLN A O 1
ATOM 777 N N . ASP A 1 102 ? 12.727 7.082 -14.634 1.00 61.44 102 ASP A N 1
ATOM 778 C CA . ASP A 1 102 ? 11.701 7.958 -15.248 1.00 61.44 102 ASP A CA 1
ATOM 779 C C . ASP A 1 102 ? 11.609 7.797 -16.789 1.00 61.44 102 ASP A C 1
ATOM 781 O O . ASP A 1 102 ? 10.728 8.342 -17.444 1.00 61.44 102 ASP A O 1
ATOM 785 N N . THR A 1 103 ? 12.511 7.004 -17.375 1.00 59.72 103 THR A N 1
ATOM 786 C CA . THR A 1 103 ? 12.625 6.670 -18.798 1.00 59.72 103 THR A CA 1
ATOM 787 C C . THR A 1 103 ? 11.597 5.646 -19.298 1.00 59.72 103 THR A C 1
ATOM 789 O O . THR A 1 103 ? 11.590 5.335 -20.486 1.00 59.72 103 THR A O 1
ATOM 792 N N . GLY A 1 104 ? 10.698 5.151 -18.438 1.00 62.03 104 GLY A N 1
ATOM 793 C CA . GLY A 1 104 ? 9.549 4.332 -18.848 1.00 62.03 104 GLY A CA 1
ATOM 794 C C . GLY A 1 104 ? 9.786 2.818 -18.879 1.00 62.03 104 GLY A C 1
ATOM 795 O O . GLY A 1 104 ? 8.902 2.080 -19.311 1.00 62.03 104 GLY A O 1
ATOM 796 N N . GLU A 1 105 ? 10.931 2.332 -18.395 1.00 74.44 105 GLU A N 1
ATOM 797 C CA . GLU A 1 105 ? 11.166 0.895 -18.212 1.00 74.44 105 GLU A CA 1
ATOM 798 C C . GLU A 1 105 ? 10.641 0.430 -16.841 1.00 74.44 105 GLU A C 1
ATOM 800 O O . GLU A 1 105 ? 11.339 0.479 -15.828 1.00 74.44 105 GLU A O 1
ATOM 805 N N . GLU A 1 106 ? 9.382 -0.021 -16.801 1.00 85.38 106 GLU A N 1
ATOM 806 C CA . GLU A 1 106 ? 8.739 -0.496 -15.571 1.00 85.38 106 GLU A CA 1
ATOM 807 C C . GLU A 1 106 ? 9.311 -1.849 -15.103 1.00 85.38 106 GLU A C 1
ATOM 809 O O . GLU A 1 106 ? 9.501 -2.783 -15.885 1.00 85.38 106 GLU A O 1
ATOM 814 N N . LEU A 1 107 ? 9.560 -1.971 -13.796 1.00 92.56 107 LEU A N 1
ATOM 815 C CA . LEU A 1 107 ? 10.003 -3.217 -13.166 1.00 92.56 107 LEU A CA 1
ATOM 816 C C . LEU A 1 107 ? 8.892 -4.276 -13.194 1.00 92.56 107 LEU A C 1
ATOM 818 O O . LEU A 1 107 ? 7.785 -4.038 -12.708 1.00 92.56 107 LEU A O 1
ATOM 822 N N . MET A 1 108 ? 9.217 -5.482 -13.657 1.00 92.38 108 MET A N 1
ATOM 823 C CA . MET A 1 108 ? 8.311 -6.631 -13.650 1.00 92.38 108 MET A CA 1
ATOM 824 C C . MET A 1 108 ? 8.726 -7.662 -12.600 1.00 92.38 108 MET A C 1
ATOM 826 O O . MET A 1 108 ? 9.911 -7.894 -12.388 1.00 92.38 108 MET A O 1
ATOM 830 N N . GLU A 1 109 ? 7.746 -8.298 -11.952 1.00 92.19 109 GLU A N 1
ATOM 831 C CA . GLU A 1 109 ? 7.945 -9.364 -10.959 1.00 92.19 109 GLU A CA 1
ATOM 832 C C . GLU A 1 109 ? 7.404 -10.690 -11.506 1.00 92.19 109 GLU A C 1
ATOM 834 O O . GLU A 1 109 ? 6.214 -10.809 -11.807 1.00 92.19 109 GLU A O 1
ATOM 839 N N . CYS A 1 110 ? 8.254 -11.711 -11.594 1.00 90.75 110 CYS A N 1
ATOM 840 C CA . CYS A 1 110 ? 7.829 -13.033 -12.046 1.00 90.75 110 CYS A CA 1
ATOM 841 C C . CYS A 1 110 ? 6.954 -13.730 -10.989 1.00 90.75 110 CYS A C 1
ATOM 843 O O . CYS A 1 110 ? 7.351 -13.896 -9.838 1.00 90.75 110 CYS A O 1
ATOM 845 N N . SER A 1 111 ? 5.774 -14.224 -11.368 1.00 88.62 111 SER A N 1
ATOM 846 C CA . SER A 1 111 ? 4.860 -14.917 -10.444 1.00 88.62 111 SER A CA 1
ATOM 847 C C . SER A 1 111 ? 5.392 -16.261 -9.927 1.00 88.62 111 SER A C 1
ATOM 849 O O . SER A 1 111 ? 4.937 -16.701 -8.863 1.00 88.62 111 SER A O 1
ATOM 851 N N . ASN A 1 112 ? 6.338 -16.868 -10.657 1.00 88.12 112 ASN A N 1
ATOM 852 C CA . ASN A 1 112 ? 6.914 -18.187 -10.389 1.00 88.12 112 ASN A CA 1
ATOM 853 C C . ASN A 1 112 ? 8.188 -18.117 -9.534 1.00 88.12 112 ASN A C 1
ATOM 855 O O . ASN A 1 112 ? 8.305 -18.864 -8.568 1.00 88.12 112 ASN A O 1
ATOM 859 N N . CYS A 1 113 ? 9.136 -17.231 -9.869 1.00 89.25 113 CYS A N 1
ATOM 860 C CA . CYS A 1 113 ? 10.412 -17.104 -9.146 1.00 89.25 113 CYS A CA 1
ATOM 861 C C . CYS A 1 113 ? 10.524 -15.837 -8.283 1.00 89.25 113 CYS A C 1
ATOM 863 O O . CYS A 1 113 ? 11.509 -15.687 -7.570 1.00 89.25 113 CYS A O 1
ATOM 865 N N . ALA A 1 114 ? 9.534 -14.938 -8.325 1.00 90.06 114 ALA A N 1
ATOM 866 C CA . ALA A 1 114 ? 9.497 -13.661 -7.599 1.00 90.06 114 ALA A CA 1
ATOM 867 C C . ALA A 1 114 ? 10.647 -12.678 -7.907 1.00 90.06 114 ALA A C 1
ATOM 869 O O . ALA A 1 114 ? 10.761 -11.656 -7.231 1.00 90.06 114 ALA A O 1
ATOM 870 N N . GLN A 1 115 ? 11.465 -12.955 -8.926 1.00 91.50 115 GLN A N 1
ATOM 871 C CA . GLN A 1 115 ? 12.537 -12.060 -9.358 1.00 91.50 115 GLN A CA 1
ATOM 872 C C . GLN A 1 115 ? 11.962 -10.794 -9.978 1.00 91.50 115 GLN A C 1
ATOM 874 O O . GLN A 1 115 ? 10.984 -10.853 -10.732 1.00 91.50 115 GLN A O 1
ATOM 879 N N . ILE A 1 116 ? 12.589 -9.662 -9.656 1.00 93.00 116 ILE A N 1
ATOM 880 C CA . ILE A 1 116 ? 12.234 -8.350 -10.192 1.00 93.00 116 ILE A CA 1
ATOM 881 C C . ILE A 1 116 ? 13.273 -7.956 -11.233 1.00 93.00 116 ILE A C 1
ATOM 883 O O . ILE A 1 116 ? 14.457 -7.868 -10.921 1.00 93.00 116 ILE A O 1
ATOM 887 N N . THR A 1 117 ? 12.843 -7.706 -12.463 1.00 93.81 117 THR A N 1
ATOM 888 C CA . THR A 1 117 ? 13.739 -7.335 -13.565 1.00 93.81 117 THR A CA 1
ATOM 889 C C . THR A 1 117 ? 13.086 -6.298 -14.467 1.00 93.81 117 THR A C 1
ATOM 891 O O . THR A 1 117 ? 11.858 -6.227 -14.554 1.00 93.81 117 THR A O 1
ATOM 894 N N . HIS A 1 118 ? 13.896 -5.482 -15.139 1.00 93.50 118 HIS A N 1
ATOM 895 C CA . HIS A 1 118 ? 13.422 -4.754 -16.314 1.00 93.50 118 HIS A CA 1
ATOM 896 C C . HIS A 1 118 ? 13.249 -5.741 -17.473 1.00 93.50 118 HIS A C 1
ATOM 898 O O . HIS A 1 118 ? 14.132 -6.583 -17.664 1.00 93.50 118 HIS A O 1
ATOM 904 N N . PRO A 1 119 ? 12.184 -5.626 -18.285 1.00 92.00 119 PRO A N 1
ATOM 905 C CA . PRO A 1 119 ? 12.024 -6.443 -19.488 1.00 92.00 119 PRO A CA 1
ATOM 906 C C . PRO A 1 119 ? 13.228 -6.353 -20.432 1.00 92.00 119 PRO A C 1
ATOM 908 O O . PRO A 1 119 ? 13.622 -7.354 -21.012 1.00 92.00 119 PRO A O 1
ATOM 911 N N . SER A 1 120 ? 13.845 -5.173 -20.530 1.00 90.88 120 SER A N 1
ATOM 912 C CA . SER A 1 120 ? 15.044 -4.894 -21.332 1.00 90.88 120 SER A CA 1
ATOM 913 C C . SER A 1 120 ? 16.311 -5.590 -20.819 1.00 90.88 120 SER A C 1
ATOM 915 O O . SER A 1 120 ? 17.234 -5.856 -21.587 1.00 90.88 120 SER A O 1
ATOM 917 N N . CYS A 1 121 ? 16.376 -5.893 -19.520 1.00 92.12 121 CYS A N 1
ATOM 918 C CA . CYS A 1 121 ? 17.510 -6.586 -18.917 1.00 92.12 121 CYS A CA 1
ATOM 919 C C . CYS A 1 121 ? 17.432 -8.109 -19.105 1.00 92.12 121 CYS A C 1
ATOM 921 O O . CYS A 1 121 ? 18.452 -8.789 -18.970 1.00 92.12 121 CYS A O 1
ATOM 923 N N . LEU A 1 122 ? 16.247 -8.643 -19.418 1.00 88.12 122 LEU A N 1
ATOM 924 C CA . LEU A 1 122 ? 16.054 -10.039 -19.795 1.00 88.12 122 LEU A CA 1
ATOM 925 C C . LEU A 1 122 ? 16.480 -10.204 -21.261 1.00 88.12 122 LEU A C 1
ATOM 927 O O . LEU A 1 122 ? 15.783 -9.763 -22.170 1.00 88.12 122 LEU A O 1
ATOM 931 N N . LYS A 1 123 ? 17.659 -10.791 -21.472 1.00 78.31 123 LYS A N 1
ATOM 932 C CA . LYS A 1 123 ? 18.181 -11.137 -22.802 1.00 78.31 123 LYS A CA 1
ATOM 933 C C . LYS A 1 123 ? 17.570 -12.428 -23.329 1.00 78.31 123 LYS A C 1
ATOM 935 O O . LYS A 1 123 ? 17.393 -13.355 -22.507 1.00 78.31 123 LYS A O 1
#

InterPro domains:
  IPR002857 Zinc finger, CXXC-type [PF02008] (38-82)
  IPR002857 Zinc finger, CXXC-type [PS51058] (37-83)
  IPR011011 Zinc finger, FYVE/PHD-type [SSF57903] (90-123)
  IPR013083 Zinc finger, RING/FYVE/PHD-type [G3DSA:3.30.40.10] (79-123)
  IPR019787 Zinc finger, PHD-finger [PF16866] (87-123)
  IPR050690 JHDM1 Histone Demethylase [PTHR23123] (29-122)

Mean predicted aligned error: 13.28 Å